Protein AF-A0A661CFR7-F1 (afdb_monomer_lite)

pLDDT: mean 85.36, std 9.86, range [44.41, 95.69]

Sequence (130 aa):
MKELNEATLADLVEYHNELAEKAGEKPVKRFKSKATGLAAIEAMEARKGQINWPFSGEVKHKVRPNTLRGQILAALQDGATGEALKAIMVEHNPERENPEGHVRGVMRTLHRYNGYGIRQDGDSFSVVEA

Structure (mmCIF, N/CA/C/O backbone):
data_AF-A0A661CFR7-F1
#
_entry.id   AF-A0A661CFR7-F1
#
loop_
_atom_site.group_PDB
_atom_site.id
_atom_site.type_symbol
_atom_site.label_atom_id
_atom_site.label_alt_id
_atom_site.label_comp_id
_atom_site.label_asym_id
_atom_site.label_entity_id
_atom_site.label_seq_id
_atom_site.pdbx_PDB_ins_code
_atom_site.Cartn_x
_atom_site.Cartn_y
_atom_site.Cartn_z
_atom_site.occupancy
_atom_site.B_iso_or_equiv
_atom_site.auth_seq_id
_atom_site.auth_comp_id
_atom_site.auth_asym_id
_atom_site.auth_atom_id
_atom_site.pdbx_PDB_model_num
ATOM 1 N N . MET A 1 1 ? 5.588 6.937 -22.388 1.00 53.44 1 MET A N 1
ATOM 2 C CA . MET A 1 1 ? 5.970 5.661 -23.043 1.00 53.44 1 MET A CA 1
ATOM 3 C C . MET A 1 1 ? 7.109 5.765 -24.063 1.00 53.44 1 MET A C 1
ATOM 5 O O . MET A 1 1 ? 7.880 4.819 -24.123 1.00 53.44 1 MET A O 1
ATOM 9 N N . LYS A 1 2 ? 7.265 6.851 -24.848 1.00 44.41 2 LYS A N 1
ATOM 10 C CA . LYS A 1 2 ? 8.367 6.955 -25.837 1.00 44.41 2 LYS A CA 1
ATOM 11 C C . LYS A 1 2 ? 9.775 6.778 -25.231 1.00 44.41 2 LYS A C 1
ATOM 13 O O . LYS A 1 2 ? 10.584 6.101 -25.843 1.00 44.41 2 LYS A O 1
ATOM 18 N N . GLU A 1 3 ? 10.016 7.261 -24.011 1.00 61.09 3 GLU A N 1
ATOM 19 C CA . GLU A 1 3 ? 11.319 7.135 -23.324 1.00 61.09 3 GLU A CA 1
ATOM 20 C C . GLU A 1 3 ? 11.645 5.697 -22.860 1.00 61.09 3 GLU A C 1
ATOM 22 O O . GLU A 1 3 ? 12.786 5.251 -22.944 1.00 61.09 3 GLU A O 1
ATOM 27 N N . LEU A 1 4 ? 10.640 4.904 -22.464 1.00 62.94 4 LEU A N 1
ATOM 28 C CA . LEU A 1 4 ? 10.830 3.508 -22.026 1.00 62.94 4 LEU A CA 1
ATOM 29 C C . LEU A 1 4 ? 11.167 2.557 -23.188 1.00 62.94 4 LEU A C 1
ATOM 31 O O . LEU A 1 4 ? 11.845 1.544 -23.003 1.00 62.94 4 LEU A O 1
ATOM 35 N N . ASN A 1 5 ? 10.734 2.887 -24.408 1.00 67.19 5 ASN A N 1
ATOM 36 C CA . ASN A 1 5 ? 11.073 2.109 -25.601 1.00 67.19 5 ASN A CA 1
ATOM 37 C C . ASN A 1 5 ? 12.537 2.265 -26.028 1.00 67.19 5 ASN A C 1
ATOM 39 O O . ASN A 1 5 ? 13.030 1.419 -26.775 1.00 67.19 5 ASN A O 1
ATOM 43 N N . GLU A 1 6 ? 13.254 3.265 -25.518 1.00 79.44 6 GLU A N 1
ATOM 44 C CA . GLU A 1 6 ? 14.690 3.480 -25.751 1.00 79.44 6 GLU A CA 1
ATOM 45 C C . GLU A 1 6 ? 15.542 3.033 -24.553 1.00 79.44 6 GLU A C 1
ATOM 47 O O . GLU A 1 6 ? 16.680 2.615 -24.744 1.00 79.44 6 GLU A O 1
ATOM 52 N N . ALA A 1 7 ? 14.945 2.949 -23.360 1.00 80.62 7 ALA A N 1
ATOM 53 C CA . ALA A 1 7 ? 15.576 2.509 -22.115 1.00 80.62 7 ALA A CA 1
ATOM 54 C C . ALA A 1 7 ? 16.299 1.149 -22.207 1.00 80.62 7 ALA A C 1
ATOM 56 O O . ALA A 1 7 ? 15.854 0.215 -22.895 1.00 80.62 7 ALA A O 1
ATOM 57 N N . THR A 1 8 ? 17.414 1.020 -21.492 1.00 88.31 8 THR A N 1
ATOM 58 C CA . THR A 1 8 ? 18.168 -0.230 -21.366 1.00 88.31 8 THR A CA 1
ATOM 59 C C . THR A 1 8 ? 17.471 -1.203 -20.412 1.00 88.31 8 THR A C 1
ATOM 61 O O . THR A 1 8 ? 16.565 -0.849 -19.663 1.00 88.31 8 THR A O 1
ATOM 64 N N . LEU A 1 9 ? 17.897 -2.470 -20.406 1.00 87.38 9 LEU A N 1
ATOM 65 C CA . LEU A 1 9 ? 17.376 -3.446 -19.441 1.00 87.38 9 LEU A CA 1
ATOM 66 C C . LEU A 1 9 ? 17.656 -3.055 -17.984 1.00 87.38 9 LEU A C 1
ATOM 68 O O . LEU A 1 9 ? 16.876 -3.440 -17.118 1.00 87.38 9 LEU A O 1
ATOM 72 N N . ALA A 1 10 ? 18.750 -2.334 -17.721 1.00 87.56 10 ALA A N 1
ATOM 73 C CA . ALA A 1 10 ? 19.077 -1.850 -16.385 1.00 87.56 10 ALA A CA 1
ATOM 74 C C . ALA A 1 10 ? 18.080 -0.768 -15.948 1.00 87.56 10 ALA A C 1
ATOM 76 O O . ALA A 1 10 ? 17.471 -0.912 -14.892 1.00 87.56 10 ALA A O 1
ATOM 77 N N . ASP A 1 11 ? 17.814 0.206 -16.820 1.00 88.88 11 ASP A N 1
ATOM 78 C CA . ASP A 1 11 ? 16.861 1.294 -16.561 1.00 88.88 11 ASP A CA 1
ATOM 79 C C . ASP A 1 11 ? 15.445 0.753 -16.311 1.00 88.88 11 ASP A C 1
ATOM 81 O O . ASP A 1 11 ? 14.734 1.207 -15.418 1.00 88.88 11 ASP A O 1
ATOM 85 N N . LEU A 1 12 ? 15.030 -0.280 -17.059 1.00 90.31 12 LEU A N 1
ATOM 86 C CA . LEU A 1 12 ? 13.737 -0.929 -16.829 1.00 90.31 12 LEU A CA 1
ATOM 87 C C . LEU A 1 12 ? 13.675 -1.613 -15.455 1.00 90.31 12 LEU A C 1
ATOM 89 O O . LEU A 1 12 ? 12.632 -1.577 -14.803 1.00 90.31 12 LEU A O 1
ATOM 93 N N . VAL A 1 13 ? 14.758 -2.265 -15.016 1.00 91.00 13 VAL A N 1
ATOM 94 C CA . VAL A 1 13 ? 14.827 -2.905 -13.689 1.00 91.00 13 VAL A CA 1
ATOM 95 C C . VAL A 1 13 ? 14.750 -1.859 -12.586 1.00 91.00 13 VAL A C 1
ATOM 97 O O . VAL A 1 13 ? 14.017 -2.069 -11.621 1.00 91.00 13 VAL A O 1
ATOM 100 N N . GLU A 1 14 ? 15.469 -0.750 -12.734 1.00 89.50 14 GLU A N 1
ATOM 101 C CA . GLU A 1 14 ? 15.445 0.368 -11.793 1.00 89.50 14 GLU A CA 1
ATOM 102 C C . GLU A 1 14 ? 14.036 0.955 -11.687 1.00 89.50 14 GLU A C 1
ATOM 104 O O . GLU A 1 14 ? 13.442 0.920 -10.610 1.00 89.50 14 GLU A O 1
ATOM 109 N N . TYR A 1 15 ? 13.428 1.322 -12.818 1.00 87.75 15 TYR A N 1
ATOM 110 C CA . TYR A 1 15 ? 12.076 1.879 -12.851 1.00 87.75 15 TYR A CA 1
ATOM 111 C C . TYR A 1 15 ? 11.019 0.925 -12.278 1.00 87.75 15 TYR A C 1
ATOM 113 O O . TYR A 1 15 ? 10.158 1.316 -11.486 1.00 87.75 15 TYR A O 1
ATOM 121 N N . HIS A 1 16 ? 11.092 -0.364 -12.624 1.00 88.00 16 HIS A N 1
ATOM 122 C CA . HIS A 1 16 ? 10.216 -1.367 -12.025 1.00 88.00 16 HIS A CA 1
ATOM 123 C C . HIS A 1 16 ? 10.423 -1.463 -10.511 1.00 88.00 16 HIS A C 1
ATOM 125 O O . HIS A 1 16 ? 9.448 -1.586 -9.774 1.00 88.00 16 HIS A O 1
ATOM 131 N N . ASN A 1 17 ? 11.666 -1.450 -10.033 1.00 86.69 17 ASN A N 1
ATOM 132 C CA . ASN A 1 17 ? 11.957 -1.590 -8.610 1.00 86.69 17 ASN A CA 1
ATOM 133 C C . ASN A 1 17 ? 11.511 -0.368 -7.806 1.00 86.69 17 ASN A C 1
ATOM 135 O O . ASN A 1 17 ? 10.980 -0.560 -6.716 1.00 86.69 17 ASN A O 1
ATOM 139 N N . GLU A 1 18 ? 11.602 0.842 -8.358 1.00 82.69 18 GLU A N 1
ATOM 140 C CA . GLU A 1 18 ? 11.005 2.040 -7.754 1.00 82.69 18 GLU A CA 1
ATOM 141 C C . GLU A 1 18 ? 9.481 1.914 -7.623 1.00 82.69 18 GLU A C 1
ATOM 143 O O . GLU A 1 18 ? 8.892 2.230 -6.584 1.00 82.69 18 GLU A O 1
ATOM 148 N N . LEU A 1 19 ? 8.814 1.433 -8.678 1.00 80.81 19 LEU A N 1
ATOM 149 C CA . LEU A 1 19 ? 7.380 1.158 -8.633 1.00 80.81 19 LEU A CA 1
ATOM 150 C C . LEU A 1 19 ? 7.065 0.046 -7.617 1.00 80.81 19 LEU A C 1
ATOM 152 O O . LEU A 1 19 ? 6.071 0.146 -6.895 1.00 80.81 19 LEU A O 1
ATOM 156 N N . ALA A 1 20 ? 7.904 -0.991 -7.536 1.00 80.62 20 ALA A N 1
ATOM 157 C CA . ALA A 1 20 ? 7.688 -2.161 -6.688 1.00 80.62 20 ALA A CA 1
ATOM 158 C C . ALA A 1 20 ? 7.859 -1.785 -5.219 1.00 80.62 20 ALA A C 1
ATOM 160 O O . ALA A 1 20 ? 7.058 -2.186 -4.380 1.00 80.62 20 ALA A O 1
ATOM 161 N N . GLU A 1 21 ? 8.848 -0.953 -4.912 1.00 75.25 21 GLU A N 1
ATOM 162 C CA . GLU A 1 21 ? 9.079 -0.407 -3.583 1.00 75.25 21 GLU A CA 1
ATOM 163 C C . GLU A 1 21 ? 7.874 0.409 -3.107 1.00 75.25 21 GLU A C 1
ATOM 165 O O . GLU A 1 21 ? 7.338 0.155 -2.024 1.00 75.25 21 GLU A O 1
ATOM 170 N N . LYS A 1 22 ? 7.360 1.314 -3.950 1.00 67.25 22 LYS A N 1
ATOM 171 C CA . LYS A 1 22 ? 6.124 2.064 -3.663 1.00 67.25 22 LYS A CA 1
ATOM 172 C C . LYS A 1 22 ? 4.929 1.122 -3.485 1.00 67.25 22 LYS A C 1
ATOM 174 O O . LYS A 1 22 ? 4.063 1.346 -2.638 1.00 67.25 22 LYS A O 1
ATOM 179 N N . ALA A 1 23 ? 4.868 0.039 -4.256 1.00 67.88 23 ALA A N 1
ATOM 180 C CA . ALA A 1 23 ? 3.846 -1.005 -4.155 1.00 67.88 23 ALA A CA 1
ATOM 181 C C . ALA A 1 23 ? 4.002 -1.942 -2.937 1.00 67.88 23 ALA A C 1
ATOM 183 O O . ALA A 1 23 ? 3.066 -2.679 -2.613 1.00 67.88 23 ALA A O 1
ATOM 184 N N . GLY A 1 24 ? 5.143 -1.930 -2.239 1.00 65.44 24 GLY A N 1
ATOM 185 C CA . GLY A 1 24 ? 5.466 -2.943 -1.227 1.00 65.44 24 GLY A CA 1
ATOM 186 C C . GLY A 1 24 ? 5.599 -4.355 -1.825 1.00 65.44 24 GLY A C 1
ATOM 187 O O . GLY A 1 24 ? 5.219 -5.356 -1.195 1.00 65.44 24 GLY A O 1
ATOM 188 N N . GLU A 1 25 ? 6.060 -4.439 -3.071 1.00 77.12 25 GLU A N 1
ATOM 189 C CA . GLU A 1 25 ? 6.390 -5.662 -3.802 1.00 77.12 25 GLU A CA 1
ATOM 190 C C . GLU A 1 25 ? 7.903 -5.933 -3.772 1.00 77.12 25 GLU A C 1
ATOM 192 O O . GLU A 1 25 ? 8.715 -5.073 -3.432 1.00 77.12 25 GLU A O 1
ATOM 197 N N . LYS A 1 26 ? 8.298 -7.177 -4.069 1.00 76.62 26 LYS A N 1
ATOM 198 C CA . LYS A 1 26 ? 9.714 -7.563 -4.055 1.00 76.62 26 LYS A CA 1
ATOM 199 C C . LYS A 1 26 ? 10.426 -7.014 -5.296 1.00 76.62 26 LYS A C 1
ATOM 201 O O . LYS A 1 26 ? 9.880 -7.147 -6.391 1.00 76.62 26 LYS A O 1
ATOM 206 N N . PRO A 1 27 ? 11.662 -6.505 -5.157 1.00 85.44 27 PRO A N 1
ATOM 207 C CA . PRO A 1 27 ? 12.437 -6.065 -6.304 1.00 85.44 27 PRO A CA 1
ATOM 208 C C . PRO A 1 27 ? 12.875 -7.254 -7.166 1.00 85.44 27 PRO A C 1
ATOM 210 O O . PRO A 1 27 ? 13.046 -8.383 -6.688 1.00 85.44 27 PRO A O 1
ATOM 213 N N . VAL A 1 28 ? 13.108 -6.985 -8.444 1.00 90.94 28 VAL A N 1
ATOM 214 C CA . VAL A 1 28 ? 13.655 -7.933 -9.416 1.00 90.94 28 VAL A CA 1
ATOM 215 C C . VAL A 1 28 ? 15.118 -7.610 -9.701 1.00 90.94 28 VAL A C 1
ATOM 217 O O . VAL A 1 28 ? 15.527 -6.454 -9.721 1.00 90.94 28 VAL A O 1
ATOM 220 N N . LYS A 1 29 ? 15.931 -8.648 -9.928 1.00 90.62 29 LYS A N 1
ATOM 221 C CA . LYS A 1 29 ? 17.365 -8.484 -10.231 1.00 90.62 29 LYS A CA 1
ATOM 222 C C . LYS A 1 29 ? 17.645 -8.226 -11.711 1.00 90.62 29 LYS A C 1
ATOM 224 O O . LYS A 1 29 ? 18.654 -7.622 -12.043 1.00 90.62 29 LYS A O 1
ATOM 229 N N . ARG A 1 30 ? 16.809 -8.772 -12.598 1.00 93.75 30 ARG A N 1
ATOM 230 C CA . ARG A 1 30 ? 16.933 -8.642 -14.056 1.00 93.75 30 ARG A CA 1
ATOM 231 C C . ARG A 1 30 ? 15.637 -9.035 -14.750 1.00 93.75 30 ARG A C 1
ATOM 233 O O . ARG A 1 30 ? 14.944 -9.939 -14.280 1.00 93.75 30 ARG A O 1
ATOM 240 N N . PHE A 1 31 ? 15.389 -8.455 -15.919 1.00 93.31 31 PHE A N 1
ATOM 241 C CA . PHE A 1 31 ? 14.396 -8.962 -16.862 1.00 93.31 31 PHE A CA 1
ATOM 242 C C . PHE A 1 31 ? 15.031 -9.887 -17.897 1.00 93.31 31 PHE A C 1
ATOM 244 O O . PHE A 1 31 ? 16.186 -9.718 -18.283 1.00 93.31 31 PHE A O 1
ATOM 251 N N . LYS A 1 32 ? 14.261 -10.877 -18.366 1.00 90.88 32 LYS A N 1
ATOM 252 C CA . LYS A 1 32 ? 14.694 -11.802 -19.427 1.00 90.88 32 LYS A CA 1
ATOM 253 C C . LYS A 1 32 ? 14.844 -11.096 -20.779 1.00 90.88 32 LYS A C 1
ATOM 255 O O . LYS A 1 32 ? 15.682 -11.486 -21.582 1.00 90.88 32 LYS A O 1
ATOM 260 N N . SER A 1 33 ? 13.999 -10.103 -21.045 1.00 93.00 33 SER A N 1
ATOM 261 C CA . SER A 1 33 ? 13.979 -9.345 -22.294 1.00 93.00 33 SER A CA 1
ATOM 262 C C . SER A 1 33 ? 13.368 -7.964 -22.071 1.00 93.00 33 SER A C 1
ATOM 264 O O . SER A 1 33 ? 12.685 -7.746 -21.066 1.00 93.00 33 SER A O 1
ATOM 266 N N . LYS A 1 34 ? 13.573 -7.049 -23.026 1.00 89.25 34 LYS A N 1
ATOM 267 C CA . LYS A 1 34 ? 13.004 -5.696 -22.974 1.00 89.25 34 LYS A CA 1
ATOM 268 C C . LYS A 1 34 ? 11.476 -5.732 -22.955 1.00 89.25 34 LYS A C 1
ATOM 270 O O . LYS A 1 34 ? 10.864 -5.087 -22.116 1.00 89.25 34 LYS A O 1
ATOM 275 N N . ALA A 1 35 ? 10.879 -6.571 -23.805 1.00 88.62 35 ALA A N 1
ATOM 276 C CA . ALA A 1 35 ? 9.433 -6.784 -23.847 1.00 88.62 35 ALA A CA 1
ATOM 277 C C . ALA A 1 35 ? 8.880 -7.270 -22.497 1.00 88.62 35 ALA A C 1
ATOM 279 O O . ALA A 1 35 ? 7.842 -6.798 -22.050 1.00 88.62 35 ALA A O 1
ATOM 280 N N . THR A 1 36 ? 9.599 -8.166 -21.808 1.00 90.38 36 THR A N 1
ATOM 281 C CA . THR A 1 36 ? 9.215 -8.617 -20.461 1.00 90.38 36 THR A CA 1
ATOM 282 C C . THR A 1 36 ? 9.276 -7.484 -19.437 1.00 90.38 36 THR A C 1
ATOM 284 O O . THR A 1 36 ? 8.381 -7.387 -18.606 1.00 90.38 36 THR A O 1
ATOM 287 N N . GLY A 1 37 ? 10.312 -6.640 -19.489 1.00 89.31 37 GLY A N 1
ATOM 288 C CA . GLY A 1 37 ? 10.439 -5.489 -18.591 1.00 89.31 37 GLY A CA 1
ATOM 289 C C . GLY A 1 37 ? 9.328 -4.462 -18.804 1.00 89.31 37 GLY A C 1
ATOM 290 O O . GLY A 1 37 ? 8.677 -4.066 -17.844 1.00 89.31 37 GLY A O 1
ATOM 291 N N . LEU A 1 38 ? 9.049 -4.110 -20.062 1.00 90.44 38 LEU A N 1
ATOM 292 C CA . LEU A 1 38 ? 7.964 -3.192 -20.422 1.00 90.44 38 LEU A CA 1
ATOM 293 C C . LEU A 1 38 ? 6.597 -3.723 -19.984 1.00 90.44 38 LEU A C 1
ATOM 295 O O . LEU A 1 38 ? 5.870 -3.006 -19.309 1.00 90.44 38 LEU A O 1
ATOM 299 N N . ALA A 1 39 ? 6.285 -4.990 -20.274 1.00 87.75 39 ALA A N 1
ATOM 300 C CA . ALA A 1 39 ? 5.026 -5.600 -19.851 1.00 87.75 39 ALA A CA 1
ATOM 301 C C . ALA A 1 39 ? 4.889 -5.661 -18.319 1.00 87.75 39 ALA A C 1
ATOM 303 O O . ALA A 1 39 ? 3.794 -5.496 -17.791 1.00 87.75 39 ALA A O 1
ATOM 304 N N . ALA A 1 40 ? 5.987 -5.886 -17.587 1.00 86.06 40 ALA A N 1
ATOM 305 C CA . ALA A 1 40 ? 5.973 -5.882 -16.125 1.00 86.06 40 ALA A CA 1
ATOM 306 C C . ALA A 1 40 ? 5.727 -4.477 -15.554 1.00 86.06 40 ALA A C 1
ATOM 308 O O . ALA A 1 40 ? 4.938 -4.335 -14.619 1.00 86.06 40 ALA A O 1
ATOM 309 N N . ILE A 1 41 ? 6.370 -3.453 -16.124 1.00 87.88 41 ILE A N 1
ATOM 310 C CA . ILE A 1 41 ? 6.162 -2.044 -15.764 1.00 87.88 41 ILE A CA 1
ATOM 311 C C . ILE A 1 41 ? 4.724 -1.634 -16.070 1.00 87.88 41 ILE A C 1
ATOM 313 O O . ILE A 1 41 ? 4.038 -1.161 -15.174 1.00 87.88 41 ILE A O 1
ATOM 317 N N . GLU A 1 42 ? 4.231 -1.896 -17.279 1.00 84.81 42 GLU A N 1
ATOM 318 C CA . GLU A 1 42 ? 2.860 -1.579 -17.685 1.00 84.81 42 GLU A CA 1
ATOM 319 C C . GLU A 1 42 ? 1.835 -2.299 -16.801 1.00 84.81 42 GLU A C 1
ATOM 321 O O . GLU A 1 42 ? 0.887 -1.686 -16.319 1.00 84.81 42 GLU A O 1
ATOM 326 N N . ALA A 1 43 ? 2.055 -3.579 -16.482 1.00 81.38 43 ALA A N 1
ATOM 327 C CA . ALA A 1 43 ? 1.199 -4.315 -15.556 1.00 81.38 43 ALA A CA 1
ATOM 328 C C . ALA A 1 43 ? 1.249 -3.755 -14.126 1.00 81.38 43 ALA A C 1
ATOM 330 O O . ALA A 1 43 ? 0.276 -3.887 -13.385 1.00 81.38 43 ALA A O 1
ATOM 331 N N . MET A 1 44 ? 2.374 -3.185 -13.697 1.00 76.62 44 MET A N 1
ATOM 332 C CA . MET A 1 44 ? 2.490 -2.512 -12.402 1.00 76.62 44 MET A CA 1
ATOM 333 C C . MET A 1 44 ? 1.821 -1.144 -12.408 1.00 76.62 44 MET A C 1
ATOM 335 O O . MET A 1 44 ? 1.146 -0.814 -11.441 1.00 76.62 44 MET A O 1
ATOM 339 N N . GLU A 1 45 ? 1.952 -0.379 -13.487 1.00 76.81 45 GLU A N 1
ATOM 340 C CA . GLU A 1 45 ? 1.269 0.899 -13.674 1.00 76.81 45 GLU A CA 1
ATOM 341 C C . GLU A 1 45 ? -0.246 0.720 -13.777 1.00 76.81 45 GLU A C 1
ATOM 343 O O . GLU A 1 45 ? -0.986 1.452 -13.129 1.00 76.81 45 GLU A O 1
ATOM 348 N N . ALA A 1 46 ? -0.716 -0.304 -14.491 1.00 71.00 46 ALA A N 1
ATOM 349 C CA . ALA A 1 46 ? -2.135 -0.640 -14.589 1.00 71.00 46 ALA A CA 1
ATOM 350 C C . ALA A 1 46 ? -2.726 -1.092 -13.244 1.00 71.00 46 ALA A C 1
ATOM 352 O O . ALA A 1 46 ? -3.880 -0.806 -12.942 1.00 71.00 46 ALA A O 1
ATOM 353 N N . ARG A 1 47 ? -1.930 -1.783 -12.414 1.00 64.44 47 ARG A N 1
ATOM 354 C CA . ARG A 1 47 ? -2.311 -2.170 -11.043 1.00 64.44 47 ARG A CA 1
ATOM 355 C C . ARG A 1 47 ? -2.051 -1.066 -10.016 1.00 64.44 47 ARG A C 1
ATOM 357 O O . ARG A 1 47 ? -2.427 -1.214 -8.849 1.00 64.44 47 ARG A O 1
ATOM 364 N N . LYS A 1 48 ? -1.386 0.023 -10.407 1.00 60.00 48 LYS A N 1
ATOM 365 C CA . LYS A 1 48 ? -1.014 1.110 -9.506 1.00 60.00 48 LYS A CA 1
ATOM 366 C C . LYS A 1 48 ? -2.296 1.748 -8.993 1.00 60.00 48 LYS A C 1
ATOM 368 O O . LYS A 1 48 ? -3.039 2.368 -9.740 1.00 60.00 48 LYS A O 1
ATOM 373 N N . GLY A 1 49 ? -2.545 1.579 -7.700 1.00 61.19 49 GLY A N 1
ATOM 374 C CA . GLY A 1 49 ? -3.719 2.164 -7.061 1.00 61.19 49 GLY A CA 1
ATOM 375 C C . GLY A 1 49 ? -5.027 1.395 -7.270 1.00 61.19 49 GLY A C 1
ATOM 376 O O . GLY A 1 49 ? -6.087 1.980 -7.091 1.00 61.19 49 GLY A O 1
ATOM 377 N N . GLN A 1 50 ? -4.990 0.105 -7.620 1.00 71.00 50 GLN A N 1
ATOM 378 C CA . GLN A 1 50 ? -6.187 -0.741 -7.566 1.00 71.00 50 GLN A CA 1
ATOM 379 C C . GLN A 1 50 ? -6.006 -1.866 -6.549 1.00 71.00 50 GLN A C 1
ATOM 381 O O . GLN A 1 50 ? -5.598 -2.983 -6.870 1.00 71.00 50 GLN A O 1
ATOM 386 N N . ILE A 1 51 ? -6.312 -1.565 -5.286 1.00 81.12 51 ILE A N 1
ATOM 387 C CA . ILE A 1 51 ? -6.575 -2.600 -4.284 1.00 81.12 51 ILE A CA 1
ATOM 388 C C . ILE A 1 51 ? -8.030 -3.047 -4.441 1.00 81.12 51 ILE A C 1
ATOM 390 O O . ILE A 1 51 ? -8.949 -2.258 -4.277 1.00 81.12 51 ILE A O 1
ATOM 394 N N . ASN A 1 52 ? -8.248 -4.322 -4.747 1.00 86.75 52 ASN A N 1
ATOM 395 C CA . ASN A 1 52 ? -9.567 -4.947 -4.677 1.00 86.75 52 ASN A CA 1
ATOM 396 C C . ASN A 1 52 ? -9.402 -6.362 -4.121 1.00 86.75 52 ASN A C 1
ATOM 398 O O . ASN A 1 52 ? -9.285 -7.342 -4.859 1.00 86.75 52 ASN A O 1
ATOM 402 N N . TRP A 1 53 ? -9.267 -6.450 -2.802 1.00 89.38 53 TRP A N 1
ATOM 403 C CA . TRP A 1 53 ? -9.116 -7.705 -2.081 1.00 89.38 53 TRP A CA 1
ATOM 404 C C . TRP A 1 53 ? -10.471 -8.103 -1.500 1.00 89.38 53 TRP A C 1
ATOM 406 O O . TRP A 1 53 ? -10.991 -7.387 -0.642 1.00 89.38 53 TRP A O 1
ATOM 416 N N . PRO A 1 54 ? -11.064 -9.221 -1.947 1.00 86.00 54 PRO A N 1
ATOM 417 C CA . PRO A 1 54 ? -12.389 -9.619 -1.495 1.00 86.00 54 PRO A CA 1
ATOM 418 C C . PRO A 1 54 ? -12.376 -10.014 -0.016 1.00 86.00 54 PRO A C 1
ATOM 420 O O . PRO A 1 54 ? -11.347 -10.423 0.530 1.00 86.00 54 PRO A O 1
ATOM 423 N N . PHE A 1 55 ? -13.534 -9.923 0.633 1.00 86.06 55 PHE A N 1
ATOM 424 C CA . PHE A 1 55 ? -13.713 -10.477 1.969 1.00 86.06 55 PHE A CA 1
ATOM 425 C C . PHE A 1 55 ? -13.474 -11.993 1.948 1.00 86.06 55 PHE A C 1
ATOM 427 O O . PHE A 1 55 ? -13.915 -12.692 1.036 1.00 86.06 55 PHE A O 1
ATOM 434 N N . SER A 1 56 ? -12.746 -12.516 2.939 1.00 79.38 56 SER A N 1
ATOM 435 C CA . SER A 1 56 ? -12.330 -13.929 2.933 1.00 79.38 56 SER A CA 1
ATOM 436 C C . SER A 1 56 ? -13.395 -14.911 3.444 1.00 79.38 56 SER A C 1
ATOM 438 O O . SER A 1 56 ? -13.131 -16.111 3.502 1.00 79.38 56 SER A O 1
ATOM 440 N N . GLY A 1 57 ? -14.575 -14.412 3.824 1.00 66.19 57 GLY A N 1
ATOM 441 C CA . GLY A 1 57 ? -15.708 -15.202 4.313 1.00 66.19 57 GLY A CA 1
ATOM 442 C C . GLY A 1 57 ? -15.790 -15.329 5.837 1.00 66.19 57 GLY A C 1
ATOM 443 O O . GLY A 1 57 ? -16.863 -15.614 6.353 1.00 66.19 57 GLY A O 1
ATOM 444 N N . GLU A 1 58 ? -14.703 -15.0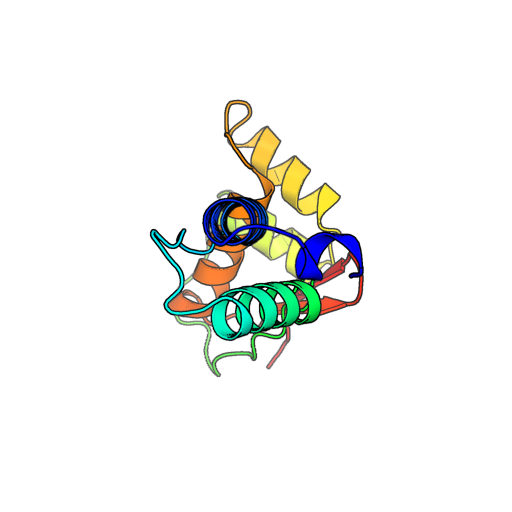69 6.572 1.00 77.94 58 GLU A N 1
ATOM 445 C CA . GLU A 1 58 ? -14.707 -15.077 8.040 1.00 77.94 58 GLU A CA 1
ATOM 446 C C . GLU A 1 58 ? -13.581 -14.209 8.626 1.00 77.94 58 GLU A C 1
ATOM 448 O O . GLU A 1 58 ? -12.453 -14.201 8.121 1.00 77.94 58 GLU A O 1
ATOM 453 N N . VAL A 1 59 ? -13.863 -13.511 9.733 1.00 77.88 59 VAL A N 1
ATOM 454 C CA . VAL A 1 59 ? -12.835 -12.796 10.503 1.00 77.88 59 VAL A CA 1
ATOM 455 C C . VAL A 1 59 ? -12.075 -13.785 11.387 1.00 77.88 59 VAL A C 1
ATOM 457 O O . VAL A 1 59 ? -12.550 -14.196 12.441 1.00 77.88 59 VAL A O 1
ATOM 460 N N . LYS A 1 60 ? -10.860 -14.153 10.976 1.00 76.31 60 LYS A N 1
ATOM 461 C CA . LYS A 1 60 ? -10.096 -15.254 11.599 1.00 76.31 60 LYS A CA 1
ATOM 462 C C . LYS A 1 60 ? -9.447 -14.886 12.933 1.00 76.31 60 LYS A C 1
ATOM 464 O O . LYS A 1 60 ? -9.258 -15.737 13.801 1.00 76.31 60 LYS A O 1
ATOM 469 N N . HIS A 1 61 ? -9.056 -13.623 13.100 1.00 81.31 61 HIS A N 1
ATOM 470 C CA . HIS A 1 61 ? -8.295 -13.172 14.265 1.00 81.31 61 HIS A CA 1
ATOM 471 C C . HIS A 1 61 ? -8.728 -11.778 14.718 1.00 81.31 61 HIS A C 1
ATOM 473 O O . HIS A 1 61 ? -8.822 -10.849 13.912 1.00 81.31 61 HIS A O 1
ATOM 479 N N . LYS A 1 62 ? -8.907 -11.607 16.033 1.00 85.19 62 LYS A N 1
ATOM 480 C CA . LYS A 1 62 ? -9.259 -10.318 16.639 1.00 85.19 62 LYS A CA 1
ATOM 481 C C . LYS A 1 62 ? -8.100 -9.322 16.530 1.00 85.19 62 LYS A C 1
ATOM 483 O O . LYS A 1 62 ? -6.982 -9.603 16.960 1.00 85.19 62 LYS A O 1
ATOM 488 N N . VAL A 1 63 ? -8.388 -8.135 16.003 1.00 88.88 63 VAL A N 1
ATOM 489 C CA . VAL A 1 63 ? -7.464 -6.992 15.971 1.00 88.88 63 VAL A CA 1
ATOM 490 C C . VAL A 1 63 ? -7.691 -6.140 17.223 1.00 88.88 63 VAL A C 1
ATOM 492 O O . VAL A 1 63 ? -8.830 -5.922 17.631 1.00 88.88 63 VAL A O 1
ATOM 495 N N . ARG A 1 64 ? -6.616 -5.681 17.873 1.00 90.31 64 ARG A N 1
ATOM 496 C CA . ARG A 1 64 ? -6.708 -4.800 19.050 1.00 90.31 64 ARG A CA 1
ATOM 497 C C . ARG A 1 64 ? -6.790 -3.331 18.599 1.00 90.31 64 ARG A C 1
ATOM 499 O O . ARG A 1 64 ? -5.899 -2.935 17.845 1.00 90.31 64 ARG A O 1
ATOM 506 N N . PRO A 1 65 ? -7.753 -2.523 19.089 1.00 89.12 65 PRO A N 1
ATOM 507 C CA . PRO A 1 65 ? -7.951 -1.140 18.630 1.00 89.12 65 PRO A CA 1
ATOM 508 C C . PRO A 1 65 ? -6.713 -0.243 18.764 1.00 89.12 65 PRO A C 1
ATOM 510 O O . PRO A 1 65 ? -6.349 0.444 17.821 1.00 89.12 65 PRO A O 1
ATOM 513 N N . ASN A 1 66 ? -5.989 -0.333 19.883 1.00 89.06 66 ASN A N 1
ATOM 514 C CA . ASN A 1 66 ? -4.856 0.557 20.189 1.00 89.06 66 ASN A CA 1
ATOM 515 C C . ASN A 1 66 ? -3.532 0.150 19.512 1.00 89.06 66 ASN A C 1
ATOM 517 O O . ASN A 1 66 ? -2.460 0.565 19.939 1.00 89.06 66 ASN A O 1
ATOM 521 N N . THR A 1 67 ? -3.576 -0.723 18.506 1.00 92.00 67 THR A N 1
ATOM 522 C CA . THR A 1 67 ? -2.389 -1.108 17.725 1.00 92.00 67 THR A CA 1
ATOM 523 C C . THR A 1 67 ? -2.408 -0.399 16.380 1.00 92.00 67 THR A C 1
ATOM 525 O O . THR A 1 67 ? -3.489 -0.082 15.893 1.00 92.00 67 THR A O 1
ATOM 528 N N . LEU A 1 68 ? -1.252 -0.249 15.724 1.00 92.56 68 LEU A N 1
ATOM 529 C CA . LEU A 1 68 ? -1.177 0.272 14.351 1.00 92.56 68 LEU A CA 1
ATOM 530 C C . LEU A 1 68 ? -2.198 -0.404 13.416 1.00 92.56 68 LEU A C 1
ATOM 532 O O . LEU A 1 68 ? -2.895 0.260 12.659 1.00 92.56 68 LEU A O 1
ATOM 536 N N 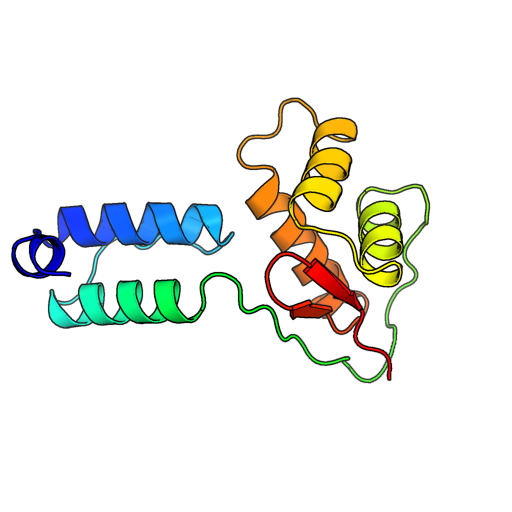. ARG A 1 69 ? -2.344 -1.735 13.509 1.00 93.38 69 ARG A N 1
ATOM 537 C CA . ARG A 1 69 ? -3.332 -2.479 12.709 1.00 93.38 69 ARG A CA 1
ATOM 538 C C . ARG A 1 69 ? -4.773 -2.129 13.071 1.00 93.38 69 ARG A C 1
ATOM 540 O O . ARG A 1 69 ? -5.615 -2.138 12.188 1.00 93.38 69 ARG A O 1
ATOM 547 N N . GLY A 1 70 ? -5.054 -1.876 14.348 1.00 93.94 70 GLY A N 1
ATOM 548 C CA . GLY A 1 70 ? -6.382 -1.494 14.830 1.00 93.94 70 GLY A CA 1
ATOM 549 C C . GLY A 1 70 ? -6.779 -0.091 14.397 1.00 93.94 70 GLY A C 1
ATOM 550 O O . GLY A 1 70 ? -7.892 0.090 13.923 1.00 93.94 70 GLY A O 1
ATOM 551 N N . GLN A 1 71 ? -5.857 0.866 14.476 1.00 95.50 71 GLN A N 1
ATOM 552 C CA . GLN A 1 71 ? -6.093 2.234 14.015 1.00 95.50 71 GLN A CA 1
ATOM 553 C C . GLN A 1 71 ? -6.227 2.307 12.490 1.00 95.50 71 GLN A C 1
ATOM 555 O O . GLN A 1 71 ? -7.153 2.940 11.997 1.00 95.50 71 GLN A O 1
ATOM 560 N N . ILE A 1 72 ? -5.371 1.597 11.740 1.00 95.62 72 ILE A N 1
ATOM 561 C CA . ILE A 1 72 ? -5.523 1.478 10.281 1.00 95.62 72 ILE A CA 1
ATOM 562 C C . ILE A 1 72 ? -6.850 0.799 9.929 1.00 95.62 72 ILE A C 1
ATOM 564 O O . ILE A 1 72 ? -7.532 1.257 9.023 1.00 95.62 72 ILE A O 1
ATOM 568 N N . LEU A 1 73 ? -7.244 -0.266 10.636 1.00 95.06 73 LEU A N 1
ATOM 569 C CA . LEU A 1 73 ? -8.533 -0.919 10.401 1.00 95.06 73 LEU A CA 1
ATOM 570 C C . LEU A 1 73 ? -9.708 0.034 10.646 1.00 95.06 73 LEU A C 1
ATOM 572 O O . LEU A 1 73 ? -10.587 0.099 9.798 1.00 95.06 73 LEU A O 1
ATOM 576 N N . ALA A 1 74 ? -9.709 0.777 11.755 1.00 94.88 74 ALA A N 1
ATOM 577 C CA . ALA A 1 74 ? -10.755 1.755 12.046 1.00 94.88 74 ALA A CA 1
ATOM 578 C C . ALA A 1 74 ? -10.844 2.818 10.938 1.00 94.88 74 ALA A C 1
ATOM 580 O O . ALA A 1 74 ? -11.910 3.041 10.380 1.00 94.88 74 ALA A O 1
ATOM 581 N N . ALA A 1 75 ? -9.702 3.368 10.516 1.00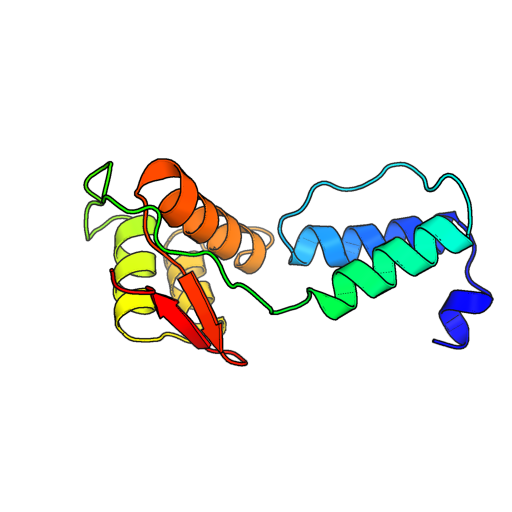 95.69 75 ALA A N 1
ATOM 582 C CA . ALA A 1 75 ? -9.651 4.327 9.417 1.00 95.69 75 ALA A CA 1
ATOM 583 C C . ALA A 1 75 ? -10.163 3.739 8.085 1.00 95.69 75 ALA A C 1
ATOM 585 O O . ALA A 1 75 ? -10.842 4.421 7.324 1.00 95.69 75 ALA A O 1
ATOM 586 N N . LEU A 1 76 ? -9.882 2.463 7.797 1.00 94.88 76 LEU A N 1
ATOM 587 C CA . LEU A 1 76 ? -10.435 1.774 6.625 1.00 94.88 76 LEU A CA 1
ATOM 588 C C . LEU A 1 76 ? -11.948 1.549 6.741 1.00 94.88 76 LEU A C 1
ATOM 590 O O . LEU A 1 76 ? -12.640 1.578 5.730 1.00 94.88 76 LEU A O 1
ATOM 594 N N . GLN A 1 77 ? -12.481 1.307 7.937 1.00 93.56 77 GLN A N 1
ATOM 595 C CA . GLN A 1 77 ? -13.931 1.190 8.136 1.00 93.56 77 GLN A CA 1
ATOM 596 C C . GLN A 1 77 ? -14.638 2.529 7.886 1.00 93.56 77 GLN A C 1
ATOM 598 O O . GLN A 1 77 ? -15.738 2.538 7.344 1.00 93.56 77 GLN A O 1
ATOM 603 N N . ASP A 1 78 ? -13.960 3.641 8.174 1.00 94.12 78 ASP A N 1
ATOM 604 C CA . ASP A 1 78 ? -14.456 4.999 7.927 1.00 94.12 78 ASP A CA 1
ATOM 605 C C . ASP A 1 78 ? -14.209 5.499 6.485 1.00 94.12 78 ASP A C 1
ATOM 607 O O . ASP A 1 78 ? -14.644 6.593 6.125 1.00 94.12 78 ASP A 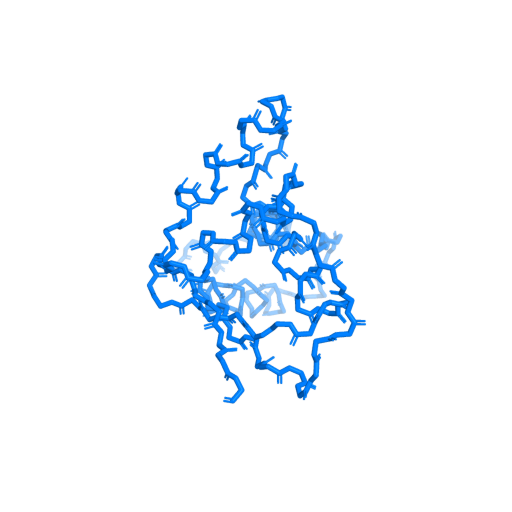O 1
ATOM 611 N N . GLY A 1 79 ? -13.516 4.725 5.640 1.00 92.25 79 GLY A N 1
ATOM 612 C CA . GLY A 1 79 ? -13.226 5.108 4.253 1.00 92.25 79 GLY A CA 1
ATOM 613 C C . GLY A 1 79 ? -12.086 6.125 4.099 1.00 92.25 79 GLY A C 1
ATOM 614 O O . GLY A 1 79 ? -12.204 7.092 3.344 1.00 92.25 79 GLY A O 1
ATOM 615 N N . ALA A 1 80 ? -10.979 5.933 4.818 1.00 94.19 80 ALA A N 1
ATOM 616 C CA . ALA A 1 80 ? -9.851 6.862 4.841 1.00 94.19 80 ALA A CA 1
ATOM 617 C C . ALA A 1 80 ? -9.062 6.961 3.522 1.00 94.19 80 ALA A C 1
ATOM 619 O O . ALA A 1 80 ? -8.922 6.004 2.759 1.00 94.19 80 ALA A O 1
ATOM 620 N N . THR A 1 81 ? -8.456 8.129 3.297 1.00 94.31 81 THR A N 1
ATOM 621 C CA . THR A 1 81 ? -7.519 8.356 2.189 1.00 94.31 81 THR A CA 1
ATOM 622 C C . THR A 1 81 ? -6.155 7.724 2.464 1.00 94.31 81 THR A C 1
ATOM 624 O O . THR A 1 81 ? -5.761 7.510 3.615 1.00 94.31 81 THR A O 1
ATOM 627 N N . GLY A 1 82 ? -5.377 7.482 1.406 1.00 90.44 82 GLY A N 1
ATOM 628 C CA . GLY A 1 82 ? -3.989 7.024 1.545 1.00 90.44 82 GLY A CA 1
ATOM 629 C C . GLY A 1 82 ? -3.125 7.948 2.415 1.00 90.44 82 GLY A C 1
ATOM 630 O O . GLY A 1 82 ? -2.279 7.469 3.170 1.00 90.44 82 GLY A O 1
ATOM 631 N N . GLU A 1 83 ? -3.374 9.258 2.366 1.00 92.38 83 GLU A N 1
ATOM 632 C CA . GLU A 1 83 ? -2.682 10.254 3.189 1.00 92.38 83 GLU A CA 1
ATOM 633 C C . GLU A 1 83 ? -3.038 10.129 4.676 1.00 92.38 83 GLU A C 1
ATOM 635 O O . GLU A 1 83 ? -2.144 10.126 5.522 1.00 92.38 83 GLU A O 1
ATOM 640 N N . ALA A 1 84 ? -4.318 9.931 5.003 1.00 94.56 84 ALA A N 1
ATOM 641 C CA . ALA A 1 84 ? -4.748 9.706 6.381 1.00 94.56 84 ALA A CA 1
ATOM 642 C C . ALA A 1 84 ? -4.140 8.416 6.959 1.00 94.56 84 ALA A C 1
ATOM 644 O O . ALA A 1 84 ? -3.624 8.406 8.077 1.00 94.56 84 ALA A O 1
ATOM 645 N N . LEU A 1 85 ? -4.112 7.334 6.174 1.00 94.31 85 LEU A N 1
ATOM 646 C CA . LEU A 1 85 ? -3.475 6.080 6.589 1.00 94.31 85 LEU A CA 1
ATOM 647 C C . LEU A 1 85 ? -1.959 6.234 6.780 1.00 94.31 85 LEU A C 1
ATO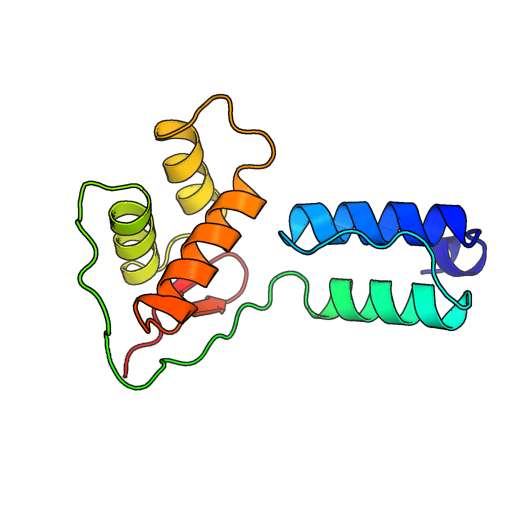M 649 O O . LEU A 1 85 ? -1.380 5.654 7.704 1.00 94.31 85 LEU A O 1
ATOM 653 N N . LYS A 1 86 ? -1.308 7.029 5.926 1.00 93.25 86 LYS A N 1
ATOM 654 C CA . LYS A 1 86 ? 0.110 7.374 6.060 1.00 93.25 86 LYS A CA 1
ATOM 655 C C . LYS A 1 86 ? 0.373 8.173 7.334 1.00 93.25 86 LYS A C 1
ATOM 657 O O . LYS A 1 86 ? 1.346 7.870 8.017 1.00 93.25 86 LYS A O 1
ATOM 662 N N . ALA A 1 87 ? -0.481 9.135 7.678 1.00 94.44 87 ALA A N 1
ATOM 663 C CA . ALA A 1 87 ? -0.348 9.914 8.908 1.00 94.44 87 ALA A CA 1
ATOM 664 C C . ALA A 1 87 ? -0.377 9.012 10.154 1.00 94.44 87 ALA A C 1
ATOM 666 O O . ALA A 1 87 ? 0.521 9.110 10.986 1.00 94.44 87 ALA A O 1
ATOM 667 N N . ILE A 1 88 ? -1.310 8.051 10.216 1.00 94.62 88 ILE A N 1
ATOM 668 C CA . ILE A 1 88 ? -1.373 7.043 11.295 1.00 94.62 88 ILE A CA 1
ATOM 669 C C . ILE A 1 88 ? -0.062 6.245 11.385 1.00 94.62 88 ILE A C 1
ATOM 671 O O . ILE A 1 88 ? 0.448 5.973 12.473 1.00 94.62 88 ILE A O 1
ATOM 675 N N . MET A 1 89 ? 0.506 5.858 10.239 1.00 93.19 89 MET A N 1
ATOM 676 C CA . MET A 1 89 ? 1.766 5.115 10.200 1.00 93.19 89 MET A CA 1
ATOM 677 C C . MET A 1 89 ? 2.954 5.945 10.700 1.00 93.19 89 MET A C 1
ATOM 679 O O . MET A 1 89 ? 3.784 5.429 11.449 1.00 93.19 89 MET A O 1
ATOM 683 N N . VAL A 1 90 ? 3.034 7.212 10.293 1.00 93.81 90 VAL A N 1
ATOM 684 C CA . VAL A 1 90 ? 4.097 8.140 10.706 1.00 93.81 90 VAL A CA 1
ATOM 685 C C . VAL A 1 90 ? 3.984 8.474 12.194 1.00 93.81 90 VAL A C 1
ATOM 687 O O . VAL A 1 90 ? 5.005 8.539 12.867 1.00 93.81 90 VAL A O 1
ATOM 690 N N . GLU A 1 91 ? 2.776 8.606 12.743 1.00 93.19 91 GLU A N 1
ATOM 691 C CA . GLU A 1 91 ? 2.577 8.810 14.184 1.00 93.19 91 GLU A CA 1
ATOM 692 C C . GLU A 1 91 ? 3.098 7.620 15.011 1.00 93.19 91 GLU A C 1
ATOM 694 O O . GLU A 1 91 ? 3.764 7.811 16.028 1.00 93.19 91 GLU A O 1
ATOM 699 N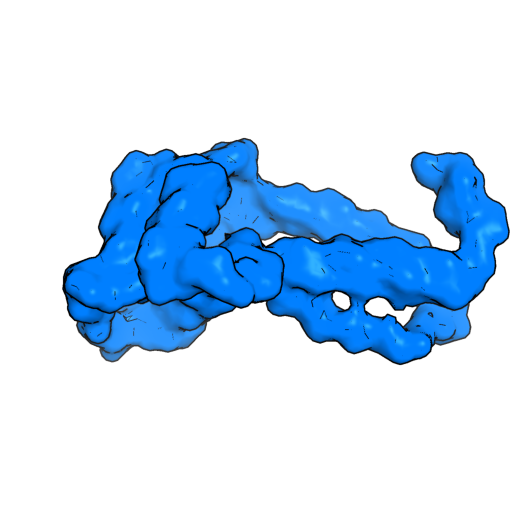 N . HIS A 1 92 ? 2.865 6.383 14.552 1.00 90.56 92 HIS A N 1
ATOM 700 C CA . HIS A 1 92 ? 3.373 5.174 15.221 1.00 90.56 92 HIS A CA 1
ATOM 701 C C . HIS A 1 92 ? 4.870 4.934 15.027 1.00 90.56 92 HIS A C 1
ATOM 703 O O . HIS A 1 92 ? 5.510 4.335 15.888 1.00 90.56 92 HIS A O 1
ATOM 709 N N . ASN A 1 93 ? 5.417 5.303 13.871 1.00 88.94 93 ASN A N 1
ATOM 710 C CA . ASN A 1 93 ? 6.821 5.091 13.526 1.00 88.94 93 ASN A CA 1
ATOM 711 C C . ASN A 1 93 ? 7.328 6.259 12.663 1.00 88.94 93 ASN A C 1
ATOM 713 O O . ASN A 1 93 ? 7.381 6.137 11.434 1.00 88.94 93 ASN A O 1
ATOM 717 N N . PRO A 1 94 ? 7.737 7.374 13.289 1.00 87.94 94 PRO A N 1
ATOM 718 C CA . PRO A 1 94 ? 8.105 8.595 12.571 1.00 87.94 94 PRO A CA 1
ATOM 719 C C . PRO A 1 94 ? 9.379 8.443 11.735 1.00 87.94 94 PRO A C 1
ATOM 721 O O . PRO A 1 94 ? 9.518 9.082 10.699 1.00 87.94 94 PRO A O 1
ATOM 724 N N . GLU A 1 95 ? 10.285 7.552 12.139 1.00 87.75 95 GLU A N 1
ATOM 725 C CA . GLU A 1 95 ? 11.550 7.287 11.438 1.00 87.75 95 GLU A CA 1
ATOM 726 C C . GLU A 1 95 ? 11.404 6.265 10.298 1.00 87.75 95 GLU A C 1
ATOM 728 O O . GLU A 1 95 ? 12.395 5.802 9.732 1.00 87.75 95 GLU A O 1
ATOM 733 N N . ARG A 1 96 ? 10.178 5.834 9.969 1.00 82.75 96 ARG A N 1
ATOM 734 C CA . ARG A 1 96 ? 9.987 4.747 9.010 1.00 82.75 96 ARG A CA 1
ATOM 735 C C . ARG A 1 96 ? 10.280 5.188 7.580 1.00 82.75 96 ARG A C 1
ATOM 737 O O . ARG A 1 96 ? 9.552 5.986 6.997 1.00 82.75 96 ARG A O 1
ATOM 744 N N . GLU A 1 97 ? 11.242 4.513 6.963 1.00 80.69 97 GLU A N 1
ATOM 745 C CA . GLU A 1 97 ? 11.433 4.554 5.516 1.00 80.69 97 GLU A CA 1
ATOM 746 C C . GLU A 1 97 ? 10.230 3.915 4.796 1.00 80.69 97 GLU A C 1
ATOM 748 O O . GLU A 1 97 ? 9.805 2.800 5.121 1.00 80.69 97 GLU A O 1
ATOM 753 N N . ASN A 1 98 ? 9.665 4.641 3.824 1.00 83.94 98 ASN A N 1
ATOM 754 C CA . ASN A 1 98 ? 8.506 4.241 3.017 1.00 83.94 98 ASN A CA 1
ATOM 755 C C . ASN A 1 98 ? 7.243 3.865 3.844 1.00 83.94 98 ASN A C 1
ATOM 757 O O . ASN A 1 98 ? 6.821 2.699 3.881 1.00 83.94 98 ASN A O 1
ATOM 761 N N . PRO A 1 99 ? 6.587 4.844 4.499 1.00 87.12 99 PRO A N 1
ATOM 762 C CA . PRO A 1 99 ? 5.381 4.599 5.297 1.00 87.12 99 PRO A CA 1
ATOM 763 C C . PRO A 1 99 ? 4.214 4.040 4.464 1.00 87.12 99 PRO A C 1
ATOM 765 O O . PRO A 1 99 ? 3.451 3.214 4.959 1.00 87.12 99 PRO A O 1
ATOM 768 N N . GLU A 1 100 ? 4.102 4.411 3.187 1.00 86.75 100 GLU A N 1
ATOM 769 C CA . GLU A 1 100 ? 3.049 3.942 2.270 1.00 86.75 100 GLU A CA 1
ATOM 770 C C . GLU A 1 100 ? 3.144 2.433 2.008 1.00 86.75 100 GLU A C 1
ATOM 772 O O . GLU A 1 100 ? 2.150 1.706 2.115 1.00 86.75 100 GLU A O 1
ATOM 777 N N . GLY A 1 101 ? 4.353 1.933 1.734 1.00 84.56 101 GLY A N 1
ATOM 778 C CA . GLY A 1 101 ? 4.608 0.500 1.604 1.00 84.56 101 GLY A CA 1
ATOM 779 C C . GLY A 1 101 ? 4.266 -0.263 2.886 1.00 84.56 101 GLY A C 1
ATOM 780 O O . GLY A 1 101 ? 3.724 -1.371 2.832 1.00 84.56 101 GLY A O 1
ATOM 781 N N . HIS A 1 102 ? 4.507 0.341 4.053 1.00 87.81 102 HIS A N 1
ATOM 782 C CA . HIS A 1 102 ? 4.172 -0.277 5.334 1.00 87.81 102 HIS A CA 1
ATOM 783 C C . HIS A 1 102 ? 2.663 -0.320 5.594 1.00 87.81 102 HIS A C 1
ATOM 785 O O . HIS A 1 102 ? 2.150 -1.368 5.993 1.00 87.81 102 HIS A O 1
ATOM 791 N N . VAL A 1 103 ? 1.938 0.764 5.299 1.00 91.38 103 VAL A N 1
ATOM 792 C CA . VAL A 1 103 ? 0.466 0.796 5.325 1.00 91.38 103 VAL A CA 1
ATOM 793 C C . VAL A 1 103 ? -0.092 -0.327 4.447 1.00 91.38 103 VAL A C 1
ATOM 795 O O . VAL A 1 103 ? -0.905 -1.128 4.912 1.00 91.38 103 VAL A O 1
ATOM 798 N N . ARG A 1 104 ? 0.416 -0.488 3.217 1.00 89.12 104 ARG A N 1
ATOM 799 C CA . ARG A 1 104 ? 0.034 -1.608 2.333 1.00 89.12 104 ARG A CA 1
ATOM 800 C C . ARG A 1 104 ? 0.351 -2.976 2.935 1.00 89.12 104 ARG A C 1
ATOM 802 O O . ARG A 1 104 ? -0.459 -3.897 2.817 1.00 89.12 104 ARG A O 1
ATOM 809 N N . GLY A 1 105 ? 1.486 -3.121 3.616 1.00 89.50 105 GLY A N 1
ATOM 810 C CA . GLY A 1 105 ? 1.843 -4.336 4.354 1.00 89.50 105 GLY A CA 1
ATOM 811 C C . GLY A 1 105 ? 0.862 -4.667 5.487 1.00 89.50 105 GLY A C 1
ATOM 812 O O . GLY A 1 105 ? 0.474 -5.830 5.656 1.00 89.50 105 GLY A O 1
ATOM 813 N N . VAL A 1 106 ? 0.407 -3.654 6.228 1.00 92.50 106 VAL A N 1
ATOM 814 C CA . VAL A 1 106 ? -0.626 -3.800 7.263 1.00 92.50 106 VAL A CA 1
ATOM 815 C C . VAL A 1 106 ? -1.960 -4.205 6.643 1.00 92.50 106 VAL A C 1
ATOM 817 O O . VAL A 1 106 ? -2.547 -5.189 7.089 1.00 92.50 106 VAL A O 1
ATOM 820 N N . MET A 1 107 ? -2.402 -3.533 5.578 1.00 92.50 107 MET A N 1
ATOM 821 C CA . MET A 1 107 ? -3.628 -3.891 4.854 1.00 92.50 107 MET A CA 1
ATOM 822 C C . MET A 1 107 ? -3.580 -5.340 4.343 1.00 92.50 107 MET A C 1
ATOM 824 O O . MET A 1 107 ? -4.517 -6.111 4.538 1.00 92.50 107 MET A O 1
ATOM 828 N N . ARG A 1 108 ? -2.444 -5.769 3.777 1.00 90.50 108 ARG A N 1
ATOM 829 C CA . ARG A 1 108 ? -2.235 -7.160 3.338 1.00 90.50 108 ARG A CA 1
ATOM 830 C C . ARG A 1 108 ? -2.324 -8.148 4.505 1.00 90.50 108 ARG A C 1
ATOM 832 O O . ARG A 1 108 ? -2.808 -9.265 4.332 1.00 90.50 108 ARG A O 1
ATOM 839 N N . THR A 1 109 ? -1.864 -7.746 5.690 1.00 90.88 109 THR A N 1
ATOM 840 C CA . THR A 1 109 ? -1.967 -8.550 6.917 1.00 90.88 109 THR A CA 1
ATOM 841 C C . THR A 1 109 ? -3.420 -8.671 7.373 1.00 90.88 109 THR A C 1
ATOM 843 O O . THR A 1 109 ? -3.869 -9.785 7.644 1.00 90.88 109 THR A O 1
ATOM 846 N N . LEU A 1 110 ? -4.160 -7.556 7.394 1.00 91.69 110 LEU A N 1
ATOM 847 C CA . LEU A 1 110 ? -5.590 -7.528 7.711 1.00 91.69 110 LEU A CA 1
ATOM 848 C C . LEU A 1 110 ? -6.381 -8.444 6.774 1.00 91.69 110 LEU A C 1
ATOM 850 O O . LEU A 1 110 ? -7.198 -9.234 7.237 1.00 91.69 110 LEU A O 1
ATOM 854 N N . HIS A 1 111 ? -6.077 -8.419 5.480 1.00 90.81 111 HIS A N 1
ATOM 855 C CA . HIS A 1 111 ? -6.715 -9.313 4.526 1.00 90.81 111 HIS A CA 1
ATOM 856 C C . HIS A 1 111 ? -6.337 -10.784 4.753 1.00 90.81 111 HIS A C 1
ATOM 858 O O . HIS A 1 111 ? -7.195 -11.625 5.013 1.00 90.81 111 HIS A O 1
ATOM 864 N N . ARG A 1 112 ? -5.041 -11.115 4.717 1.00 87.69 112 ARG A N 1
ATOM 865 C CA . ARG A 1 112 ? -4.584 -12.515 4.709 1.00 87.69 112 ARG A CA 1
ATOM 866 C C . ARG A 1 112 ? -4.829 -13.248 6.027 1.00 87.69 112 ARG A C 1
ATOM 868 O O . ARG A 1 112 ? -5.144 -14.438 6.013 1.00 87.69 112 ARG A O 1
ATOM 875 N N . TYR A 1 113 ? -4.623 -12.560 7.146 1.00 86.88 113 TYR A N 1
ATOM 876 C CA . TYR A 1 113 ? -4.648 -13.174 8.472 1.00 86.88 113 TYR A CA 1
ATOM 877 C C . TYR A 1 113 ? -5.900 -12.827 9.256 1.00 86.88 113 TYR A C 1
ATOM 879 O O . TYR A 1 113 ? -6.359 -13.663 10.021 1.00 86.88 113 TYR A O 1
ATOM 887 N N . ASN A 1 114 ? -6.460 -11.629 9.094 1.00 89.44 114 ASN A N 1
ATOM 888 C CA . ASN A 1 114 ? -7.671 -11.249 9.820 1.00 89.44 114 ASN A CA 1
ATOM 889 C C . ASN A 1 114 ? -8.940 -11.446 8.990 1.00 89.44 114 ASN A C 1
ATOM 891 O O . ASN A 1 114 ? -10.006 -11.538 9.579 1.00 89.44 114 ASN A O 1
ATOM 895 N N . GLY A 1 115 ? -8.821 -11.598 7.671 1.00 88.81 115 GLY A N 1
ATOM 896 C CA . GLY A 1 115 ? -9.910 -11.976 6.781 1.00 88.81 115 GLY A CA 1
ATOM 897 C C . GLY A 1 115 ? -10.719 -10.822 6.191 1.00 88.81 115 GLY A C 1
ATOM 898 O O . GLY A 1 115 ? -11.674 -11.088 5.462 1.00 88.81 115 GLY A O 1
ATOM 899 N N . TYR A 1 116 ? -10.334 -9.570 6.462 1.00 90.62 116 TYR A N 1
ATOM 900 C CA . TYR A 1 116 ? -11.021 -8.380 5.951 1.00 90.62 116 TYR A CA 1
ATOM 901 C C . TYR A 1 116 ? -10.886 -8.254 4.428 1.00 90.62 116 TYR A C 1
ATOM 903 O O . TYR A 1 116 ? -9.819 -8.503 3.862 1.00 90.62 116 TYR A O 1
ATOM 911 N N . GLY A 1 117 ? -11.961 -7.840 3.761 1.00 91.94 117 GLY A N 1
ATOM 912 C CA . GLY A 1 117 ? -11.878 -7.352 2.390 1.00 91.94 117 GLY A CA 1
ATOM 913 C C . GLY A 1 117 ? -11.440 -5.891 2.400 1.00 91.94 117 GLY A C 1
ATOM 914 O O . GLY A 1 117 ? -11.761 -5.167 3.338 1.00 91.94 117 GLY A O 1
ATOM 915 N N . ILE A 1 118 ? -10.674 -5.459 1.403 1.00 92.75 118 ILE A N 1
ATOM 916 C CA . ILE A 1 118 ? -10.190 -4.078 1.292 1.00 92.75 118 ILE A CA 1
ATOM 917 C C . ILE A 1 118 ? -10.322 -3.646 -0.161 1.00 92.75 118 ILE A C 1
ATOM 919 O O . ILE A 1 118 ? -9.828 -4.338 -1.054 1.00 92.75 118 ILE A O 1
ATOM 923 N N . ARG A 1 119 ? -10.949 -2.498 -0.398 1.00 92.69 119 ARG A N 1
ATOM 924 C CA . ARG A 1 119 ? -11.091 -1.899 -1.724 1.00 92.69 119 ARG A CA 1
ATOM 925 C C . ARG A 1 119 ? -10.495 -0.501 -1.735 1.00 92.69 119 ARG A C 1
ATOM 927 O O . ARG A 1 119 ? -10.586 0.223 -0.750 1.00 92.69 119 ARG A O 1
ATOM 934 N N . GLN A 1 120 ? -9.880 -0.143 -2.849 1.00 91.12 120 GLN A N 1
ATOM 935 C CA . GLN A 1 120 ? -9.435 1.200 -3.162 1.00 91.12 120 GLN A CA 1
ATOM 936 C C . GLN A 1 120 ? -10.343 1.776 -4.245 1.00 91.12 120 GLN A C 1
ATOM 938 O O . GLN A 1 120 ? -10.466 1.197 -5.324 1.00 91.12 120 GLN A O 1
ATOM 943 N N . ASP A 1 121 ? -10.929 2.929 -3.949 1.00 85.81 121 ASP A N 1
ATOM 944 C CA . ASP A 1 121 ? -11.762 3.713 -4.853 1.00 85.81 121 ASP A CA 1
ATOM 945 C C . ASP A 1 121 ? -11.091 5.085 -5.023 1.00 85.81 121 ASP A C 1
ATOM 947 O O . ASP A 1 121 ? -11.188 5.958 -4.159 1.00 85.81 121 ASP A O 1
ATOM 951 N N . GLY A 1 122 ? -10.335 5.259 -6.112 1.00 84.38 122 GLY A N 1
ATOM 952 C CA . GLY A 1 122 ? -9.477 6.435 -6.289 1.00 84.38 122 GLY A CA 1
ATOM 953 C C . GLY A 1 122 ? -8.386 6.499 -5.213 1.00 84.38 122 GLY A C 1
ATOM 954 O O . GLY A 1 122 ? -7.576 5.579 -5.095 1.00 84.38 122 GLY A O 1
ATOM 955 N N . ASP A 1 123 ? -8.377 7.571 -4.419 1.00 85.25 123 ASP A N 1
ATOM 956 C CA . ASP A 1 123 ? -7.411 7.776 -3.326 1.00 85.25 123 ASP A CA 1
ATOM 957 C C . ASP A 1 123 ? -7.896 7.252 -1.964 1.00 85.25 123 ASP A C 1
ATOM 959 O O . ASP A 1 123 ? -7.138 7.266 -0.985 1.00 85.25 123 ASP A O 1
ATOM 963 N N . SER A 1 124 ? -9.144 6.783 -1.893 1.00 89.31 124 SER A N 1
ATOM 964 C CA . SER A 1 124 ? -9.766 6.273 -0.672 1.00 89.31 124 SER A CA 1
ATOM 965 C C . SER A 1 124 ? -9.682 4.757 -0.582 1.00 89.31 124 SER A C 1
ATOM 967 O O . SER A 1 124 ? -9.761 4.047 -1.584 1.00 89.31 124 SER A O 1
ATOM 969 N N . PHE A 1 125 ? -9.564 4.258 0.643 1.00 92.81 125 PHE A N 1
ATOM 970 C CA . PHE A 1 125 ? -9.511 2.841 0.970 1.00 92.81 125 PHE A CA 1
ATOM 971 C C . PHE A 1 125 ? -10.621 2.509 1.961 1.00 92.81 125 PHE A C 1
ATOM 973 O O . PHE A 1 125 ? -10.805 3.214 2.950 1.00 92.81 125 PHE A O 1
ATOM 980 N N . SER A 1 126 ? -11.339 1.419 1.713 1.00 93.31 126 SER A N 1
ATOM 981 C CA . SER A 1 126 ? -12.449 0.974 2.553 1.00 93.31 126 SER A CA 1
ATOM 982 C C . SER A 1 126 ? -12.399 -0.524 2.832 1.00 93.31 126 SER A C 1
ATOM 984 O O . SER A 1 126 ? -11.828 -1.296 2.055 1.00 93.31 126 SER A O 1
ATOM 986 N N . VAL A 1 127 ? -12.991 -0.948 3.950 1.00 92.88 127 VAL A N 1
ATOM 987 C CA . VAL A 1 127 ? -13.265 -2.369 4.197 1.00 92.88 127 VAL A CA 1
ATOM 988 C C . VAL A 1 127 ? -14.442 -2.813 3.328 1.00 92.88 127 VAL A C 1
ATOM 990 O O . VAL A 1 127 ? -15.468 -2.145 3.273 1.00 92.88 127 VAL A O 1
ATOM 993 N N . VAL A 1 128 ? -14.302 -3.959 2.663 1.00 86.25 128 VAL A N 1
ATOM 994 C CA . VAL A 1 128 ? -15.419 -4.629 1.984 1.00 86.25 128 VAL A CA 1
ATOM 995 C C . VAL A 1 128 ? -16.110 -5.520 3.008 1.00 86.25 128 VAL A C 1
ATOM 997 O O . VAL A 1 128 ? -15.483 -6.439 3.547 1.00 86.25 128 VAL A O 1
ATOM 1000 N N . GLU A 1 129 ? -17.371 -5.214 3.298 1.00 69.06 129 GLU A N 1
ATOM 1001 C CA . GLU A 1 129 ? -18.210 -6.017 4.186 1.00 69.06 129 GLU A CA 1
ATOM 1002 C C . GLU A 1 129 ? -18.625 -7.341 3.522 1.00 69.06 129 GLU A C 1
ATOM 1004 O O . GLU A 1 129 ? -18.522 -7.504 2.302 1.00 69.06 129 GLU A O 1
ATOM 1009 N N . ALA A 1 130 ? -19.016 -8.300 4.363 1.00 58.22 130 ALA A N 1
ATOM 1010 C CA . ALA A 1 130 ? -19.518 -9.611 3.958 1.00 58.22 130 ALA A CA 1
ATOM 1011 C C . ALA A 1 130 ? -20.931 -9.526 3.371 1.00 58.22 130 ALA A C 1
ATOM 1013 O O . ALA A 1 130 ? -21.732 -8.724 3.902 1.00 58.22 130 ALA A O 1
#

Foldseek 3Di:
DVVLVVDDQVVLQVLLQVLCLLVLHDGDPTDPDSVRSVVSNVVSVVCPQWQWFDQQPAFQDDDDCPDLLNVLQVCQQVFHFLVVNLVSQCVVPVPDDNSSSVSSVSVVCCCPRRRWTWGGDPRTIHTDDD

Radius of gyration: 16.74 Å; chains: 1; bounding box: 39×26×46 Å

Secondary structure (DSSP, 8-state):
-TTTTT--HHHHHHHHHHHHHHHTPPP-S--SSHHHHHHHHHHHHHTTT--EE---SS--SPPPTTSHHHHHHHHHHTT-BHHHHHHHHHHH-TT-S-HHHHHHHHHHHIIIII--EEEEETTEEEEEP-